Protein AF-A0A951N6K9-F1 (afdb_monomer_lite)

Secondary structure (DSSP, 8-state):
--HHHHHHHHHHHHHHHHHHHHHHHHHHHHHHHT-EEEEEEEEPP-TT---EEEEEEEETTEEEEEEEEES-HHHHHHHHHHHHHHHHS--PPPS---HHHHHHHHHHHHHHHHTTPPP-EEEE-TT-HHHHHHHHHHHHHHHHHHHHHTTS---

Radius of gyration: 22.1 Å; chains: 1; bounding box: 67×28×72 Å

Structure (mmCIF, N/CA/C/O backbone):
data_AF-A0A951N6K9-F1
#
_entry.id   AF-A0A951N6K9-F1
#
loop_
_atom_site.group_PDB
_atom_site.id
_atom_site.type_symbol
_atom_site.label_atom_id
_atom_site.label_alt_id
_atom_site.label_comp_id
_atom_site.label_asym_id
_atom_site.label_entity_id
_atom_site.label_seq_id
_atom_site.pdbx_PDB_ins_code
_atom_site.Cartn_x
_atom_site.Cartn_y
_atom_site.Cartn_z
_atom_site.occupancy
_atom_site.B_iso_or_equiv
_atom_site.auth_seq_id
_atom_site.auth_comp_id
_atom_site.auth_asym_id
_atom_site.auth_atom_id
_atom_site.pdbx_PDB_model_num
ATOM 1 N N . MET A 1 1 ? 29.748 -1.457 -50.462 1.00 57.91 1 MET A N 1
ATOM 2 C CA . MET A 1 1 ? 30.202 -0.933 -49.152 1.00 57.91 1 MET A CA 1
ATOM 3 C C . MET A 1 1 ? 29.058 -0.452 -48.245 1.00 57.91 1 MET A C 1
ATOM 5 O O . MET A 1 1 ? 29.320 -0.286 -47.067 1.00 57.91 1 MET A O 1
ATOM 9 N N . ASN A 1 2 ? 27.812 -0.301 -48.731 1.00 61.03 2 ASN A N 1
ATOM 10 C CA . ASN A 1 2 ? 26.676 0.215 -47.937 1.00 61.03 2 ASN A CA 1
ATOM 11 C C . ASN A 1 2 ? 26.068 -0.744 -46.900 1.00 61.03 2 ASN A C 1
ATOM 13 O O . ASN A 1 2 ? 25.619 -0.281 -45.862 1.00 61.03 2 ASN A O 1
ATOM 17 N N . TRP A 1 3 ? 26.097 -2.061 -47.121 1.00 61.31 3 TRP A N 1
ATOM 18 C CA . TRP A 1 3 ? 25.367 -3.011 -46.264 1.00 61.31 3 TRP A CA 1
ATOM 19 C C . TRP A 1 3 ? 25.813 -3.007 -44.790 1.00 61.31 3 TRP A C 1
ATOM 21 O O . TRP A 1 3 ? 24.993 -3.185 -43.899 1.00 61.31 3 TRP A O 1
ATOM 31 N N . LYS A 1 4 ? 27.096 -2.727 -44.522 1.00 67.19 4 LYS A N 1
ATOM 32 C CA . LYS A 1 4 ? 27.625 -2.615 -43.152 1.00 67.19 4 LYS A CA 1
ATOM 33 C C . LYS A 1 4 ? 27.139 -1.358 -42.424 1.00 67.19 4 LYS A C 1
ATOM 35 O O . LYS A 1 4 ? 27.090 -1.355 -41.199 1.00 67.19 4 LYS A O 1
ATOM 40 N N . PHE A 1 5 ? 26.804 -0.294 -43.158 1.00 73.31 5 PHE A N 1
ATOM 41 C CA . PHE A 1 5 ? 26.254 0.935 -42.578 1.00 73.31 5 PHE A CA 1
ATOM 42 C C . PHE A 1 5 ? 24.774 0.770 -42.233 1.00 73.31 5 PHE A C 1
ATOM 44 O O . PHE A 1 5 ? 24.354 1.220 -41.170 1.00 73.31 5 PHE A O 1
ATOM 51 N N . ASP A 1 6 ? 24.020 0.064 -43.078 1.00 75.25 6 ASP A N 1
ATOM 52 C CA . ASP A 1 6 ? 22.614 -0.258 -42.816 1.00 75.25 6 ASP A CA 1
ATOM 53 C C . ASP A 1 6 ? 22.476 -1.203 -41.610 1.00 75.25 6 ASP A C 1
ATOM 55 O O . ASP A 1 6 ? 21.662 -0.969 -40.717 1.00 75.25 6 ASP A O 1
ATOM 59 N N . GLU A 1 7 ? 23.345 -2.214 -41.519 1.00 78.50 7 GLU A N 1
ATOM 60 C CA . GLU A 1 7 ? 23.400 -3.133 -40.379 1.00 78.50 7 GLU A CA 1
ATOM 61 C C . GLU A 1 7 ? 23.799 -2.408 -39.080 1.00 78.50 7 GLU A C 1
ATOM 63 O O . GLU A 1 7 ? 23.159 -2.581 -38.041 1.00 78.50 7 GLU A O 1
ATOM 68 N N . ALA A 1 8 ? 24.791 -1.511 -39.135 1.00 81.69 8 ALA A N 1
ATOM 69 C CA . ALA A 1 8 ? 25.179 -0.692 -37.986 1.00 81.69 8 ALA A CA 1
ATOM 70 C C . ALA A 1 8 ? 24.056 0.261 -37.527 1.00 81.69 8 ALA A C 1
ATOM 72 O O . ALA A 1 8 ? 23.860 0.447 -36.323 1.00 81.69 8 ALA A O 1
ATOM 73 N N . ALA A 1 9 ? 23.293 0.842 -38.458 1.00 83.94 9 ALA A N 1
ATOM 74 C CA . ALA A 1 9 ? 22.144 1.688 -38.137 1.00 83.94 9 ALA A CA 1
ATOM 75 C C . ALA A 1 9 ? 21.014 0.888 -37.467 1.00 83.94 9 ALA A C 1
ATOM 77 O O . ALA A 1 9 ? 20.414 1.353 -36.495 1.00 83.94 9 ALA A O 1
ATOM 78 N N . GLN A 1 10 ? 20.762 -0.336 -37.935 1.00 87.00 10 GLN A N 1
ATOM 79 C CA . GLN A 1 10 ? 19.762 -1.225 -37.351 1.00 87.00 10 GLN A CA 1
ATOM 80 C C . GLN A 1 10 ? 20.146 -1.674 -35.933 1.00 87.00 10 GLN A C 1
ATOM 82 O O . GLN A 1 10 ? 19.310 -1.630 -35.029 1.00 87.00 10 GLN A O 1
ATOM 87 N N . VAL A 1 11 ? 21.416 -2.028 -35.710 1.00 86.12 11 VAL A N 1
ATOM 88 C CA . VAL A 1 11 ? 21.939 -2.363 -34.373 1.00 86.12 11 VAL A CA 1
ATOM 89 C C . VAL A 1 11 ? 21.834 -1.165 -33.425 1.00 86.12 11 VAL A C 1
ATOM 91 O O . VAL A 1 11 ? 21.429 -1.324 -32.273 1.00 86.12 11 VAL A O 1
ATOM 94 N N . LYS A 1 12 ? 22.128 0.051 -33.902 1.00 88.38 12 LYS A N 1
ATOM 95 C CA . LYS A 1 12 ? 21.978 1.279 -33.109 1.00 88.38 12 LYS A CA 1
ATOM 96 C C . LYS A 1 12 ? 20.527 1.510 -32.667 1.00 88.38 12 LYS A C 1
ATOM 98 O O . LYS A 1 12 ? 20.291 1.761 -31.490 1.00 88.38 12 LYS A O 1
ATOM 103 N N . LEU A 1 13 ? 19.560 1.365 -33.575 1.00 88.50 13 LEU A N 1
ATOM 104 C CA . LEU A 1 13 ? 18.130 1.497 -33.254 1.00 88.50 13 LEU A CA 1
ATOM 105 C C . LEU A 1 13 ? 17.666 0.462 -32.219 1.00 88.50 13 LEU A C 1
ATOM 107 O O . LEU A 1 13 ? 16.891 0.779 -31.316 1.00 88.50 13 LEU A O 1
ATOM 111 N N . GLN A 1 14 ? 18.152 -0.777 -32.324 1.00 87.81 14 GLN A N 1
ATOM 112 C CA . GLN A 1 14 ? 17.852 -1.822 -31.344 1.00 87.81 14 GLN A CA 1
ATOM 113 C C . GLN A 1 14 ? 18.445 -1.502 -29.966 1.00 87.81 14 GLN A C 1
ATOM 115 O O . GLN A 1 14 ? 17.765 -1.685 -28.957 1.00 87.81 14 GLN A O 1
ATOM 120 N N . LEU A 1 15 ? 19.675 -0.983 -29.912 1.00 90.75 15 LEU A N 1
ATOM 121 C CA . LEU A 1 15 ? 20.302 -0.538 -28.665 1.00 90.75 15 LEU A CA 1
ATOM 122 C C . LEU A 1 15 ? 19.520 0.606 -28.011 1.00 90.75 15 LEU A C 1
ATOM 124 O O . LEU A 1 15 ? 19.210 0.518 -26.826 1.00 90.75 15 LEU A O 1
ATOM 128 N N . GLU A 1 16 ? 19.119 1.621 -28.777 1.00 89.19 16 GLU A N 1
ATOM 129 C CA . GLU A 1 16 ? 18.299 2.733 -28.273 1.00 89.19 16 GLU A CA 1
ATOM 130 C C . GLU A 1 16 ? 16.957 2.238 -27.701 1.00 89.19 16 GLU A C 1
ATOM 132 O O . GLU A 1 16 ? 16.514 2.688 -26.639 1.00 89.19 16 GLU A O 1
ATOM 137 N N . ALA A 1 17 ? 16.326 1.253 -28.350 1.00 86.38 17 ALA A N 1
ATOM 138 C CA . ALA A 1 17 ? 15.106 0.628 -27.846 1.00 86.38 17 ALA A CA 1
ATOM 139 C C . ALA A 1 17 ? 15.339 -0.128 -26.523 1.00 86.38 17 ALA A C 1
ATOM 141 O O . ALA A 1 17 ? 14.549 0.007 -25.582 1.00 86.38 17 ALA A O 1
ATOM 142 N N . ILE A 1 18 ? 16.434 -0.889 -26.416 1.00 88.06 18 ILE A N 1
ATOM 143 C CA . ILE A 1 18 ? 16.814 -1.604 -25.188 1.00 88.06 18 ILE A CA 1
ATOM 144 C C . ILE A 1 18 ? 17.094 -0.613 -24.052 1.00 88.06 18 ILE A C 1
ATOM 146 O O . ILE A 1 18 ? 16.618 -0.808 -22.930 1.00 88.06 18 ILE A O 1
ATOM 150 N N . GLU A 1 19 ? 17.812 0.473 -24.326 1.00 89.38 19 GLU A N 1
ATOM 151 C CA . GLU A 1 19 ? 18.105 1.520 -23.345 1.00 89.38 19 GLU A CA 1
ATOM 152 C C . GLU A 1 19 ? 16.833 2.215 -22.849 1.00 89.38 19 GLU A C 1
ATOM 154 O O . GLU A 1 19 ? 16.666 2.411 -21.639 1.00 89.38 19 GLU A O 1
ATOM 159 N N . ALA A 1 20 ? 15.893 2.517 -23.748 1.00 83.19 20 ALA A N 1
ATOM 160 C CA . ALA A 1 20 ? 14.600 3.092 -23.388 1.00 83.19 20 ALA A CA 1
ATOM 161 C C . ALA A 1 20 ? 13.795 2.158 -22.467 1.00 83.19 20 ALA A C 1
ATOM 163 O O . ALA A 1 20 ? 13.227 2.597 -21.457 1.00 83.19 20 ALA A O 1
ATOM 164 N N . VAL A 1 21 ? 13.782 0.854 -22.766 1.00 85.38 21 VAL A N 1
ATOM 165 C CA . VAL A 1 21 ? 13.139 -0.160 -21.918 1.00 85.38 21 VAL A CA 1
ATOM 166 C C . VAL A 1 21 ? 13.834 -0.254 -20.558 1.00 85.38 21 VAL A C 1
ATOM 168 O O . VAL A 1 21 ? 13.161 -0.213 -19.525 1.00 85.38 21 VAL A O 1
ATOM 171 N N . ALA A 1 22 ? 15.166 -0.298 -20.518 1.00 77.81 22 ALA A N 1
ATOM 172 C CA . ALA A 1 22 ? 15.931 -0.353 -19.275 1.00 77.81 22 ALA A CA 1
ATOM 173 C C . ALA A 1 22 ? 15.693 0.887 -18.393 1.00 77.81 22 ALA A C 1
ATOM 175 O O . ALA A 1 22 ? 15.485 0.766 -17.182 1.00 77.81 22 ALA A O 1
ATOM 176 N N . ALA A 1 23 ? 15.654 2.084 -18.983 1.00 73.88 23 ALA A N 1
ATOM 177 C CA . ALA A 1 23 ? 15.342 3.323 -18.274 1.00 73.88 23 ALA A CA 1
ATOM 178 C C . ALA A 1 23 ? 13.926 3.295 -17.674 1.00 73.88 23 ALA A C 1
ATOM 180 O O . ALA A 1 23 ? 13.724 3.692 -16.518 1.00 73.88 23 ALA A O 1
ATOM 181 N N . ARG A 1 24 ? 12.950 2.768 -18.425 1.00 73.00 24 ARG A N 1
ATOM 182 C CA . ARG A 1 24 ? 11.575 2.580 -17.950 1.00 73.00 24 ARG A CA 1
ATOM 183 C C . ARG A 1 24 ? 11.504 1.582 -16.797 1.00 73.00 24 ARG A C 1
ATOM 185 O O . ARG A 1 24 ? 10.849 1.880 -15.799 1.00 73.00 24 ARG A O 1
ATOM 192 N N . LEU A 1 25 ? 12.209 0.456 -16.883 1.00 75.25 25 LEU A N 1
ATOM 193 C CA . LEU A 1 25 ? 12.279 -0.533 -15.803 1.00 75.25 25 LEU A CA 1
ATOM 194 C C . LEU A 1 25 ? 12.896 0.062 -14.534 1.00 75.25 25 LEU A C 1
ATOM 196 O O . LEU A 1 25 ? 12.285 -0.023 -13.473 1.00 75.25 25 LEU A O 1
ATOM 200 N N . ARG A 1 26 ? 14.023 0.779 -14.637 1.00 72.44 26 ARG A N 1
ATOM 201 C CA . ARG A 1 26 ? 14.642 1.472 -13.489 1.00 72.44 26 ARG A CA 1
ATOM 202 C C . ARG A 1 26 ? 13.718 2.515 -12.866 1.00 72.44 26 ARG A C 1
ATOM 204 O O . ARG A 1 26 ? 13.743 2.732 -11.655 1.00 72.44 26 ARG A O 1
ATOM 211 N N . ARG A 1 27 ? 12.924 3.221 -13.678 1.00 70.69 27 ARG A N 1
ATOM 212 C CA . ARG A 1 27 ? 11.915 4.169 -13.179 1.00 70.69 27 ARG A CA 1
ATOM 213 C C . ARG A 1 27 ? 10.810 3.439 -12.418 1.00 70.69 27 ARG A C 1
ATOM 215 O O . ARG A 1 27 ? 10.477 3.865 -11.317 1.00 70.69 27 ARG A O 1
ATOM 222 N N . LEU A 1 28 ? 10.274 2.357 -12.976 1.00 69.12 28 LEU A N 1
ATOM 223 C CA . LEU A 1 28 ? 9.243 1.546 -12.324 1.00 69.12 28 LEU A CA 1
ATOM 224 C C . LEU A 1 28 ? 9.755 0.921 -11.025 1.00 69.12 28 LEU A C 1
ATOM 226 O O . LEU A 1 28 ? 9.051 0.935 -10.024 1.00 69.12 28 LEU A O 1
ATOM 230 N N . GLU A 1 29 ? 10.997 0.449 -11.004 1.00 66.56 29 GLU A N 1
ATOM 231 C CA . GLU A 1 29 ? 11.610 -0.111 -9.805 1.00 66.56 29 GLU A CA 1
ATOM 232 C C . GLU A 1 29 ? 11.830 0.954 -8.721 1.00 66.56 29 GLU A C 1
ATOM 234 O O . GLU A 1 29 ? 11.545 0.711 -7.549 1.00 66.56 29 GLU A O 1
ATOM 239 N N . ARG A 1 30 ? 12.246 2.172 -9.100 1.00 67.88 30 ARG A N 1
ATOM 240 C CA . ARG A 1 30 ? 12.295 3.316 -8.173 1.00 67.88 30 ARG A CA 1
ATOM 241 C C . ARG A 1 30 ? 10.917 3.654 -7.611 1.00 67.88 30 ARG A C 1
ATOM 243 O O . ARG A 1 30 ? 10.788 3.811 -6.401 1.00 67.88 30 ARG A O 1
ATOM 250 N N . MET A 1 31 ? 9.895 3.715 -8.464 1.00 64.06 31 MET A N 1
ATOM 251 C CA . MET A 1 31 ? 8.514 3.942 -8.024 1.00 64.06 31 MET A CA 1
ATOM 252 C C . MET A 1 31 ? 8.034 2.829 -7.086 1.00 64.06 31 MET A C 1
ATOM 254 O O . MET A 1 31 ? 7.381 3.117 -6.090 1.00 64.06 31 MET A O 1
ATOM 258 N N . ARG A 1 32 ? 8.418 1.572 -7.348 1.00 65.00 32 ARG A N 1
ATOM 259 C CA . ARG A 1 32 ? 8.115 0.424 -6.485 1.00 65.00 32 ARG A CA 1
ATOM 260 C C . ARG A 1 32 ? 8.739 0.585 -5.105 1.00 65.00 32 ARG A C 1
ATOM 262 O O . ARG A 1 32 ? 8.043 0.452 -4.108 1.00 65.00 32 ARG A O 1
ATOM 269 N N . ARG A 1 33 ? 10.031 0.920 -5.034 1.00 64.44 33 ARG A N 1
ATOM 270 C CA . ARG A 1 33 ? 10.749 1.123 -3.760 1.00 64.44 33 ARG A CA 1
ATOM 271 C C . ARG A 1 33 ? 10.151 2.247 -2.909 1.00 64.44 33 ARG A C 1
ATOM 273 O O . ARG A 1 33 ? 10.272 2.201 -1.694 1.00 64.44 33 ARG A O 1
ATOM 280 N N . GLN A 1 34 ? 9.493 3.212 -3.544 1.00 67.31 34 GLN A N 1
ATOM 281 C CA . GLN A 1 34 ? 8.828 4.337 -2.883 1.00 67.31 34 GLN A CA 1
ATOM 282 C C . GLN A 1 34 ? 7.346 4.077 -2.576 1.00 67.31 34 GLN A C 1
ATOM 284 O O . GLN A 1 34 ? 6.694 4.927 -1.973 1.00 67.31 34 GLN A O 1
ATOM 289 N N . ASN A 1 35 ? 6.795 2.930 -2.991 1.00 72.38 35 ASN A N 1
ATOM 290 C CA . ASN A 1 35 ? 5.396 2.605 -2.756 1.00 72.38 35 ASN A CA 1
ATOM 291 C C . ASN A 1 35 ? 5.219 2.028 -1.348 1.00 72.38 35 ASN A C 1
ATOM 293 O O . ASN A 1 35 ? 5.342 0.821 -1.120 1.00 72.38 35 ASN A O 1
ATOM 297 N N . ASN A 1 36 ? 4.964 2.929 -0.406 1.00 78.94 36 ASN A N 1
ATOM 298 C CA . ASN A 1 36 ? 4.627 2.604 0.964 1.00 78.94 36 ASN A CA 1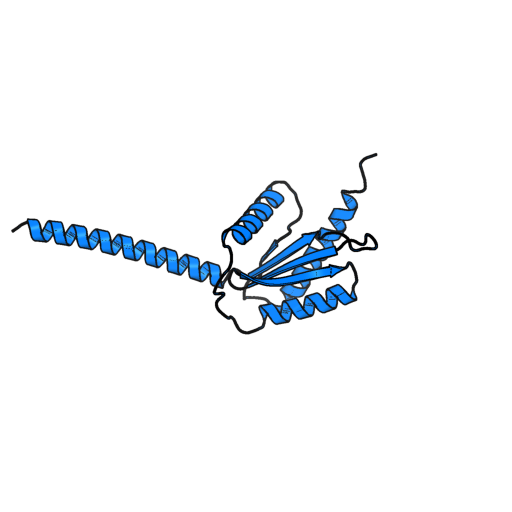
ATOM 299 C C . ASN A 1 36 ? 3.159 2.995 1.193 1.00 78.94 36 ASN A C 1
ATOM 301 O O . ASN A 1 36 ? 2.742 4.102 0.847 1.00 78.94 36 ASN A O 1
ATOM 305 N N . ALA A 1 37 ? 2.366 2.104 1.779 1.00 81.62 37 ALA A N 1
ATOM 306 C CA . ALA A 1 37 ? 0.954 2.348 2.030 1.00 81.62 37 ALA A CA 1
ATOM 307 C C . ALA A 1 37 ? 0.427 1.520 3.204 1.00 81.62 37 ALA A C 1
ATOM 309 O O . ALA A 1 37 ? 0.921 0.435 3.499 1.00 81.62 37 ALA A O 1
ATOM 310 N N . VAL A 1 38 ? -0.622 2.018 3.849 1.00 83.31 38 VAL A N 1
ATOM 311 C CA . VAL A 1 38 ? -1.470 1.228 4.745 1.00 83.31 38 VAL A CA 1
ATOM 312 C C . VAL A 1 38 ? -2.845 1.142 4.116 1.00 83.31 38 VAL A C 1
ATOM 314 O O . VAL 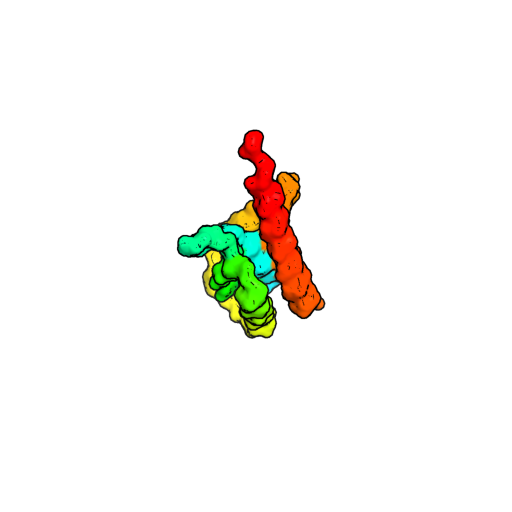A 1 38 ? -3.449 2.168 3.809 1.00 83.31 38 VAL A O 1
ATOM 317 N N . ILE A 1 39 ? -3.321 -0.079 3.918 1.00 84.31 39 ILE A N 1
ATOM 318 C CA . ILE A 1 39 ? -4.630 -0.351 3.333 1.00 84.31 39 ILE A CA 1
ATOM 319 C C . ILE A 1 39 ? -5.519 -0.906 4.432 1.00 84.31 39 ILE A C 1
ATOM 321 O O . ILE A 1 39 ? -5.142 -1.889 5.063 1.00 84.31 39 ILE A O 1
ATOM 325 N N . ALA A 1 40 ? -6.668 -0.284 4.667 1.00 84.94 40 ALA A N 1
ATOM 326 C CA . ALA A 1 40 ? -7.654 -0.750 5.626 1.00 84.94 40 ALA A CA 1
ATOM 327 C C . ALA A 1 40 ? -8.900 -1.244 4.905 1.00 84.94 40 ALA A C 1
ATOM 329 O O . ALA A 1 40 ? -9.447 -0.559 4.043 1.00 84.94 40 ALA A O 1
ATOM 330 N N . GLN A 1 41 ? -9.363 -2.424 5.285 1.00 82.69 41 GLN A N 1
ATOM 331 C CA . GLN A 1 41 ? -10.586 -3.023 4.776 1.00 82.69 41 GLN A CA 1
ATOM 332 C C . GLN A 1 41 ? -11.411 -3.538 5.947 1.00 82.69 41 GLN A C 1
ATOM 334 O O . GLN A 1 41 ? -10.863 -3.925 6.979 1.00 82.69 41 GLN A O 1
ATOM 339 N N . SER A 1 42 ? -12.733 -3.543 5.793 1.00 81.94 42 SER A N 1
ATOM 340 C CA . SER A 1 42 ? -13.587 -4.248 6.750 1.00 81.94 42 SER A CA 1
ATOM 341 C C . SER A 1 42 ? -13.283 -5.741 6.650 1.00 81.94 42 SER A C 1
ATOM 343 O O . SER A 1 42 ? -13.296 -6.298 5.553 1.00 81.94 42 SER A O 1
ATOM 345 N N . ALA A 1 43 ? -12.953 -6.360 7.778 1.00 81.81 43 ALA A N 1
ATOM 346 C CA . ALA A 1 43 ? -12.773 -7.801 7.869 1.00 81.81 43 ALA A CA 1
ATOM 347 C C . ALA A 1 43 ? -14.103 -8.469 8.234 1.00 81.81 43 ALA A C 1
ATOM 349 O O . ALA A 1 43 ? -15.075 -7.794 8.588 1.00 81.81 43 ALA A O 1
ATOM 350 N N . LEU A 1 44 ? -14.140 -9.800 8.155 1.00 81.12 44 LEU A N 1
ATOM 351 C CA . LEU A 1 44 ? -15.261 -10.555 8.704 1.00 81.12 44 LEU A CA 1
ATOM 352 C C . LEU A 1 44 ? -15.410 -10.227 10.202 1.00 81.12 44 LEU A C 1
ATOM 354 O O . LEU A 1 44 ? -14.389 -10.108 10.886 1.00 81.12 44 LEU A O 1
ATOM 358 N N . PRO A 1 45 ? -16.644 -10.055 10.710 1.00 83.81 45 PRO A N 1
ATOM 359 C CA . PRO A 1 45 ? -16.878 -9.909 12.141 1.00 83.81 45 PRO A CA 1
ATOM 360 C C . PRO A 1 45 ? -16.311 -11.104 12.916 1.00 83.81 45 PRO A C 1
ATOM 362 O O . PRO A 1 45 ? -16.194 -12.203 12.366 1.00 83.81 45 PRO A O 1
ATOM 365 N N . ASP A 1 46 ? -15.966 -10.904 14.187 1.00 84.56 46 ASP A N 1
ATOM 366 C CA . ASP A 1 46 ? -15.568 -12.027 15.042 1.00 84.56 46 ASP A CA 1
ATOM 367 C C . ASP A 1 46 ? -16.741 -12.942 15.418 1.00 84.56 46 ASP A C 1
ATOM 369 O O . ASP A 1 46 ? -17.882 -12.750 14.997 1.00 84.56 46 ASP A O 1
ATOM 373 N N . ALA A 1 47 ? -16.436 -13.970 16.216 1.00 83.56 47 ALA A N 1
ATOM 374 C CA . ALA A 1 47 ? -17.409 -14.936 16.714 1.00 83.56 47 ALA A CA 1
ATOM 375 C C . ALA A 1 47 ? -18.560 -14.287 17.505 1.00 83.56 47 ALA A C 1
ATOM 377 O O . ALA A 1 47 ? -19.655 -14.845 17.529 1.00 83.56 47 ALA A O 1
ATOM 378 N N . ASP A 1 48 ? -18.331 -13.109 18.091 1.00 85.62 48 ASP A N 1
ATOM 379 C CA . ASP A 1 48 ? -19.325 -12.345 18.847 1.00 85.62 48 ASP A CA 1
ATOM 380 C C . ASP A 1 48 ? -20.056 -11.310 17.964 1.00 85.62 48 ASP A C 1
ATOM 382 O O . ASP A 1 48 ? -20.898 -10.546 18.440 1.00 85.62 48 ASP A O 1
ATOM 386 N N . GLY A 1 49 ? -19.754 -11.279 16.661 1.00 82.50 49 GLY A N 1
ATOM 387 C CA . GLY A 1 49 ? -20.327 -10.350 15.691 1.00 82.50 49 GLY A CA 1
ATOM 388 C C . GLY A 1 49 ? -19.745 -8.937 15.761 1.00 82.50 49 GLY A C 1
ATOM 389 O O . GLY A 1 49 ? -20.267 -8.028 15.108 1.00 82.50 49 GLY A O 1
ATOM 390 N N . ALA A 1 50 ? -18.672 -8.714 16.523 1.00 83.56 50 ALA A N 1
ATOM 391 C CA . ALA A 1 50 ? -18.053 -7.405 16.619 1.00 83.56 50 ALA A CA 1
ATOM 392 C C . ALA A 1 50 ? -17.271 -7.076 15.331 1.00 83.56 50 ALA A C 1
ATOM 394 O O . ALA A 1 50 ? -16.592 -7.932 14.753 1.00 83.56 50 ALA A O 1
ATOM 395 N N . PRO A 1 51 ? -17.350 -5.821 14.849 1.00 83.19 51 PRO A N 1
ATOM 396 C CA . PRO A 1 51 ? -16.704 -5.423 13.608 1.00 83.19 51 PRO A CA 1
ATOM 397 C C . PRO A 1 51 ? -15.180 -5.450 13.744 1.00 83.19 51 PRO A C 1
ATOM 399 O O . PRO A 1 51 ? -14.613 -4.982 14.738 1.00 83.19 51 PRO A O 1
ATOM 402 N N . GLN A 1 52 ? -14.520 -5.925 12.691 1.00 85.12 52 GLN A N 1
ATOM 403 C CA . GLN A 1 52 ? -13.068 -6.000 12.605 1.00 85.12 52 GLN A CA 1
ATOM 404 C C . GLN A 1 52 ? -12.540 -5.239 11.389 1.00 85.12 52 GLN A C 1
ATOM 406 O O . GLN A 1 52 ? -13.219 -5.070 10.377 1.00 85.12 52 GLN A O 1
ATOM 411 N N . THR A 1 53 ? -11.296 -4.777 11.484 1.00 86.81 53 THR A N 1
ATOM 412 C CA . THR A 1 53 ? -10.589 -4.105 10.388 1.00 86.81 53 THR A CA 1
ATOM 413 C C . THR A 1 53 ? -9.335 -4.882 10.017 1.00 86.81 53 THR A C 1
ATOM 415 O O . THR A 1 53 ? -8.459 -5.078 10.856 1.00 86.81 53 THR A O 1
ATOM 418 N N . SER A 1 54 ? -9.208 -5.276 8.755 1.00 86.69 54 SER A N 1
ATOM 419 C CA . SER A 1 54 ? -7.963 -5.796 8.193 1.00 86.69 54 SER A CA 1
ATOM 420 C C . SER A 1 54 ? -7.072 -4.641 7.743 1.00 86.69 54 SER A C 1
ATOM 422 O O . SER A 1 54 ? -7.483 -3.823 6.923 1.00 86.69 54 SER A O 1
ATOM 424 N N . LEU A 1 55 ? -5.843 -4.570 8.259 1.00 87.31 55 LEU A N 1
ATOM 425 C CA . LEU A 1 55 ? -4.793 -3.673 7.785 1.00 87.31 55 LEU A CA 1
ATOM 426 C C . LEU A 1 55 ? -3.726 -4.446 7.012 1.00 87.31 55 LEU A C 1
ATOM 428 O O . LEU A 1 55 ? -3.084 -5.345 7.559 1.00 87.31 55 LEU A O 1
ATOM 432 N N . PHE A 1 56 ? -3.456 -4.021 5.783 1.00 86.94 56 PHE A N 1
ATOM 433 C CA . PHE A 1 56 ? -2.318 -4.466 4.985 1.00 86.94 56 PHE A CA 1
ATOM 434 C C . PHE A 1 56 ? -1.247 -3.376 4.995 1.00 86.94 56 PHE A C 1
ATOM 436 O O . PHE A 1 56 ? -1.477 -2.248 4.555 1.00 86.94 56 PHE A O 1
ATOM 443 N N . LEU A 1 57 ? -0.072 -3.704 5.531 1.00 87.00 57 LEU A N 1
ATOM 444 C CA . LEU A 1 57 ? 1.069 -2.799 5.633 1.00 87.00 57 LEU A CA 1
ATOM 445 C C . LEU A 1 57 ? 2.003 -3.057 4.454 1.00 87.00 57 LEU A C 1
ATOM 447 O O . LEU A 1 57 ? 2.667 -4.092 4.394 1.00 87.00 57 LEU A O 1
ATOM 451 N N . VAL A 1 58 ? 2.032 -2.126 3.509 1.00 82.62 58 VAL A N 1
ATOM 452 C CA . VAL A 1 58 ? 2.738 -2.246 2.234 1.00 82.62 58 VAL A CA 1
ATOM 453 C C . VAL A 1 58 ? 3.981 -1.380 2.275 1.00 82.62 58 VAL A C 1
ATOM 455 O O . VAL A 1 58 ? 3.869 -0.176 2.470 1.00 82.62 58 VAL A O 1
ATOM 458 N N . ARG A 1 59 ? 5.160 -1.960 2.054 1.00 80.06 59 ARG A N 1
ATOM 459 C CA . ARG A 1 59 ? 6.426 -1.220 2.006 1.00 80.06 59 ARG A CA 1
ATOM 460 C C . ARG A 1 59 ? 7.294 -1.680 0.844 1.00 80.06 59 ARG A C 1
ATOM 462 O O . ARG A 1 59 ? 7.592 -2.874 0.722 1.00 80.06 59 ARG A O 1
ATOM 469 N N . GLY A 1 60 ? 7.718 -0.734 0.010 1.00 73.81 60 GLY A N 1
ATOM 470 C CA . GLY A 1 60 ? 8.469 -0.999 -1.215 1.00 73.81 60 GLY A CA 1
ATOM 471 C C . GLY A 1 60 ? 7.669 -1.796 -2.250 1.00 73.81 60 GLY A C 1
ATOM 472 O O . GLY A 1 60 ? 8.246 -2.625 -2.957 1.00 73.81 60 GLY A O 1
ATOM 473 N N . GLY A 1 61 ? 6.350 -1.582 -2.298 1.00 71.38 61 GLY A N 1
ATOM 474 C CA . GLY A 1 61 ? 5.427 -2.261 -3.208 1.00 71.38 61 GLY A CA 1
ATOM 475 C C . GLY A 1 61 ? 5.093 -3.700 -2.821 1.00 71.38 61 GLY A C 1
ATOM 476 O O . GLY A 1 61 ? 4.613 -4.434 -3.674 1.00 71.38 61 GLY A O 1
ATOM 477 N N . ALA A 1 62 ? 5.351 -4.100 -1.571 1.00 75.81 62 ALA A N 1
ATOM 478 C CA . ALA A 1 62 ? 5.032 -5.431 -1.069 1.00 75.81 62 ALA A CA 1
ATOM 479 C C . ALA A 1 62 ? 4.314 -5.402 0.273 1.00 75.81 62 ALA A C 1
ATOM 481 O O . ALA A 1 62 ? 4.681 -4.614 1.148 1.00 75.81 62 ALA A O 1
ATOM 482 N N . VAL A 1 63 ? 3.349 -6.304 0.461 1.00 82.12 63 VAL A N 1
ATOM 483 C CA . VAL A 1 63 ? 2.699 -6.518 1.759 1.00 82.12 63 VAL A CA 1
ATOM 484 C C . VAL A 1 63 ? 3.717 -7.135 2.719 1.00 82.12 63 VAL A C 1
ATOM 486 O O . VAL A 1 63 ? 4.174 -8.257 2.528 1.00 82.12 63 VAL A O 1
ATOM 489 N N . ARG A 1 64 ? 4.093 -6.388 3.756 1.00 83.94 64 ARG A N 1
ATOM 490 C CA . ARG A 1 64 ? 5.014 -6.839 4.811 1.00 83.94 64 ARG A CA 1
ATOM 491 C C . ARG A 1 64 ? 4.301 -7.465 5.982 1.00 83.94 64 ARG A C 1
ATOM 493 O O . ARG A 1 64 ? 4.876 -8.291 6.683 1.00 83.94 64 ARG A O 1
ATOM 500 N N . ARG A 1 65 ? 3.068 -7.037 6.226 1.00 85.88 65 ARG A N 1
ATOM 501 C CA . ARG A 1 65 ? 2.272 -7.541 7.333 1.00 85.88 65 ARG A CA 1
ATOM 502 C C . ARG A 1 65 ? 0.795 -7.362 7.043 1.00 85.88 65 ARG A C 1
ATOM 504 O O . ARG A 1 65 ? 0.392 -6.337 6.500 1.00 85.88 65 ARG A O 1
ATOM 511 N N . HIS A 1 66 ? 0.018 -8.348 7.457 1.00 90.06 66 HIS A N 1
ATOM 512 C CA . HIS A 1 66 ? -1.432 -8.287 7.521 1.00 90.06 66 HIS A CA 1
ATOM 513 C C . HIS A 1 66 ? -1.836 -8.385 8.995 1.00 90.06 66 HIS A C 1
ATOM 515 O O . HIS A 1 66 ? -1.298 -9.215 9.731 1.00 90.06 66 HIS A O 1
ATOM 521 N N . LEU A 1 67 ? -2.714 -7.492 9.439 1.00 88.88 67 LEU A N 1
ATOM 522 C CA . LEU A 1 67 ? -3.248 -7.453 10.795 1.00 88.88 67 LEU A CA 1
ATOM 523 C C . LEU A 1 67 ? -4.766 -7.445 10.722 1.00 88.88 67 LEU A C 1
ATOM 525 O O . LEU A 1 67 ? -5.317 -6.678 9.945 1.00 88.88 67 LEU A O 1
ATOM 529 N N . THR A 1 68 ? -5.423 -8.194 11.594 1.00 89.94 68 THR A N 1
ATOM 530 C CA . THR A 1 68 ? -6.855 -8.036 11.854 1.00 89.94 68 THR A CA 1
ATOM 531 C C . THR A 1 68 ? -7.009 -7.374 13.216 1.00 89.94 68 THR A C 1
ATOM 533 O O . THR A 1 68 ? -6.433 -7.834 14.204 1.00 89.94 68 THR A O 1
ATOM 536 N N . ILE A 1 69 ? -7.705 -6.242 13.255 1.00 88.94 69 ILE A N 1
ATOM 537 C CA . ILE A 1 69 ? -7.813 -5.373 14.424 1.00 88.94 69 ILE A CA 1
ATOM 538 C C . ILE A 1 69 ? -9.280 -5.330 14.857 1.00 88.94 69 ILE A C 1
ATOM 540 O O . ILE A 1 69 ? -10.111 -4.828 14.095 1.00 88.94 69 ILE A O 1
ATOM 544 N N . PRO A 1 70 ? -9.612 -5.833 16.058 1.00 88.56 70 PRO A N 1
ATOM 545 C CA . PRO A 1 70 ? -10.935 -5.642 16.639 1.00 88.56 70 PRO A CA 1
ATOM 546 C C . PRO A 1 70 ? -11.155 -4.169 16.997 1.00 88.56 70 PRO A C 1
ATOM 548 O O . PRO A 1 70 ? -10.201 -3.402 17.156 1.00 88.56 70 PRO A O 1
ATOM 551 N N . ASN A 1 71 ? -12.410 -3.752 17.150 1.00 83.56 71 ASN A N 1
ATOM 552 C CA . ASN A 1 71 ? -12.752 -2.365 17.468 1.00 83.56 71 ASN A CA 1
ATOM 553 C C . ASN A 1 71 ? -12.491 -1.991 18.946 1.00 83.56 71 ASN A C 1
ATOM 555 O O . ASN A 1 71 ? -13.382 -1.536 19.659 1.0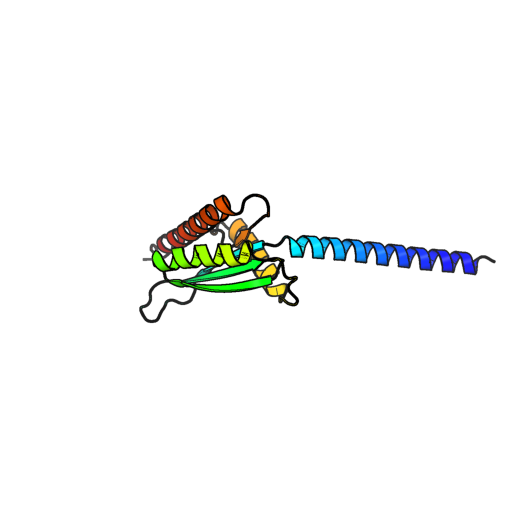0 83.56 71 ASN A O 1
ATOM 559 N N . GLU A 1 72 ? -11.254 -2.179 19.405 1.00 87.12 72 GLU A N 1
ATOM 560 C CA . GLU A 1 72 ? -10.809 -1.934 20.776 1.00 87.12 72 GLU A CA 1
ATOM 561 C C . GLU A 1 72 ? -9.603 -0.994 20.806 1.00 87.12 72 GLU A C 1
ATOM 563 O O . GLU A 1 72 ? -8.630 -1.170 20.068 1.00 87.12 72 GLU A O 1
ATOM 568 N N . GLU A 1 73 ? -9.605 -0.021 21.718 1.00 85.12 73 GLU A N 1
ATOM 569 C CA . GLU A 1 73 ? -8.536 0.983 21.809 1.00 85.12 73 GLU A CA 1
ATOM 570 C C . GLU A 1 73 ? -7.145 0.355 22.000 1.00 85.12 73 GLU A C 1
ATOM 572 O O . GLU A 1 73 ? -6.195 0.722 21.307 1.00 85.12 73 GLU A O 1
ATOM 577 N N . LYS A 1 74 ? -7.032 -0.663 22.863 1.00 89.25 74 LYS A N 1
ATOM 578 C CA . LYS A 1 74 ? -5.770 -1.386 23.097 1.00 89.25 74 LYS A CA 1
ATOM 579 C C . LYS A 1 74 ? -5.248 -2.065 21.827 1.00 89.25 74 LYS A C 1
ATOM 581 O O . LYS A 1 74 ? -4.035 -2.073 21.588 1.00 89.25 74 LYS A O 1
ATOM 586 N N . ALA A 1 75 ? -6.142 -2.614 21.002 1.00 86.81 75 ALA A N 1
ATOM 587 C CA . ALA A 1 75 ? -5.778 -3.242 19.737 1.00 86.81 75 ALA A CA 1
ATOM 588 C C . ALA A 1 75 ? -5.235 -2.205 18.743 1.00 86.81 75 ALA A C 1
ATOM 590 O O . ALA A 1 75 ? -4.193 -2.431 18.121 1.00 86.81 75 ALA A O 1
ATOM 591 N N . TRP A 1 76 ? -5.857 -1.027 18.681 1.00 85.25 76 TRP A N 1
ATOM 592 C CA . TRP A 1 76 ? -5.385 0.094 17.867 1.00 85.25 76 TRP A CA 1
ATOM 593 C C . TRP A 1 76 ? -4.041 0.658 18.345 1.00 85.25 76 TRP A C 1
ATOM 595 O O . TRP A 1 76 ? -3.165 0.933 17.522 1.00 85.25 76 TRP A O 1
ATOM 605 N N . THR A 1 77 ? -3.806 0.754 19.658 1.00 86.56 77 THR A N 1
ATOM 606 C CA . THR A 1 77 ? -2.490 1.137 20.200 1.00 86.56 77 THR A CA 1
ATOM 607 C C . THR A 1 77 ? -1.404 0.138 19.790 1.00 86.56 77 THR A C 1
ATOM 609 O O . THR A 1 77 ? -0.312 0.534 19.367 1.00 86.56 77 THR A O 1
ATOM 612 N N . ARG A 1 78 ? -1.698 -1.169 19.864 1.00 88.12 78 ARG A N 1
ATOM 613 C CA . ARG A 1 78 ? -0.772 -2.225 19.427 1.00 88.12 78 ARG A CA 1
ATOM 614 C C . ARG A 1 78 ? -0.503 -2.143 17.926 1.00 88.12 78 ARG A C 1
ATOM 616 O O . ARG A 1 78 ? 0.655 -2.244 17.520 1.00 88.12 78 ARG A O 1
ATOM 623 N N . ALA A 1 79 ? -1.537 -1.925 17.120 1.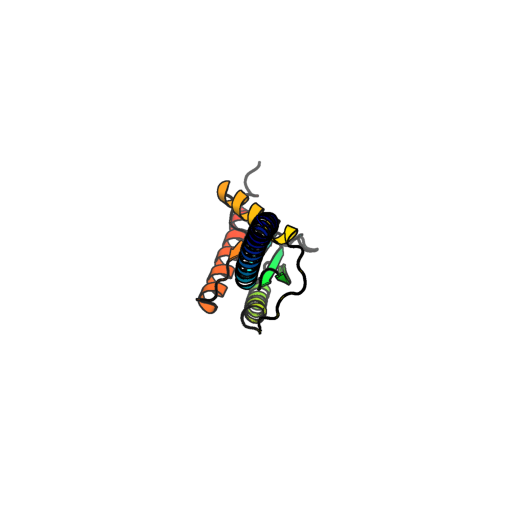00 86.50 79 ALA A N 1
ATOM 624 C CA . ALA A 1 79 ? -1.406 -1.769 15.679 1.00 86.50 79 ALA A CA 1
ATOM 625 C C . ALA A 1 79 ? -0.525 -0.570 15.311 1.00 86.50 79 ALA A C 1
ATOM 627 O O . ALA A 1 79 ? 0.378 -0.715 14.494 1.00 86.50 79 ALA A O 1
ATOM 628 N N . ALA A 1 80 ? -0.686 0.576 15.979 1.00 85.56 80 ALA A N 1
ATOM 629 C CA . ALA A 1 80 ? 0.152 1.755 15.754 1.00 85.56 80 ALA A CA 1
ATOM 630 C C . ALA A 1 80 ? 1.644 1.512 16.056 1.00 85.56 80 ALA A C 1
ATOM 632 O O . ALA A 1 80 ? 2.519 2.131 15.445 1.00 85.56 80 ALA A O 1
ATOM 633 N N . ARG A 1 81 ? 1.969 0.617 17.000 1.00 86.00 81 ARG A N 1
ATOM 634 C CA . ARG A 1 81 ? 3.355 0.179 17.232 1.00 86.00 81 ARG A CA 1
ATOM 635 C C . ARG A 1 81 ? 3.863 -0.702 16.088 1.00 86.00 81 ARG A C 1
ATOM 637 O O . ARG A 1 81 ? 4.947 -0.446 15.582 1.00 86.00 81 ARG A O 1
ATOM 644 N N . ILE A 1 82 ? 3.063 -1.668 15.641 1.00 85.88 82 ILE A N 1
ATOM 645 C CA . ILE A 1 82 ? 3.428 -2.566 14.535 1.00 85.88 82 ILE A CA 1
ATOM 646 C C . ILE A 1 82 ? 3.617 -1.797 13.221 1.00 85.88 82 ILE A C 1
ATOM 648 O O . ILE A 1 82 ? 4.543 -2.084 12.467 1.00 85.88 82 ILE A O 1
ATOM 652 N N . VAL A 1 83 ? 2.760 -0.807 12.951 1.00 85.75 83 VAL A N 1
ATOM 653 C CA . VAL A 1 83 ? 2.919 0.103 11.810 1.00 85.75 83 VAL A CA 1
ATOM 654 C C . VAL A 1 83 ? 4.295 0.761 11.879 1.00 85.75 83 VAL A C 1
ATOM 656 O O . VAL A 1 83 ? 5.070 0.636 10.939 1.00 85.75 83 VAL A O 1
ATOM 659 N N . ARG A 1 84 ? 4.658 1.381 13.008 1.00 84.19 84 ARG A N 1
ATOM 660 C CA . ARG A 1 84 ? 5.990 1.986 13.161 1.00 84.19 84 ARG A CA 1
ATOM 661 C C . ARG A 1 84 ? 7.119 0.991 12.905 1.00 84.19 84 ARG A C 1
ATOM 663 O O . ARG A 1 84 ? 7.974 1.282 12.084 1.00 84.19 84 ARG A O 1
ATOM 670 N N . GLU A 1 85 ? 7.077 -0.196 13.504 1.00 84.38 85 GLU A N 1
ATOM 671 C CA . GLU A 1 85 ? 8.097 -1.237 13.289 1.00 84.38 85 GLU A CA 1
ATOM 672 C C . GLU A 1 85 ? 8.287 -1.577 11.800 1.00 84.38 85 GLU A C 1
ATOM 674 O O . GLU A 1 85 ? 9.413 -1.624 11.307 1.00 84.38 85 GLU A O 1
ATOM 679 N N . VAL A 1 86 ? 7.191 -1.768 11.058 1.00 83.00 86 VAL A N 1
ATOM 680 C CA . VAL A 1 86 ? 7.241 -2.143 9.635 1.00 83.00 86 VAL A CA 1
ATOM 681 C C . VAL A 1 86 ? 7.845 -1.040 8.772 1.00 83.00 86 VAL A C 1
ATOM 683 O O . VAL A 1 86 ? 8.540 -1.340 7.801 1.00 83.00 86 VAL A O 1
ATOM 686 N N . PHE A 1 87 ? 7.593 0.224 9.105 1.00 79.50 87 PHE A N 1
ATOM 687 C CA . PHE A 1 87 ? 7.976 1.364 8.271 1.00 79.50 87 PHE A CA 1
ATOM 688 C C . PHE A 1 87 ? 9.252 2.081 8.715 1.00 79.50 87 PHE A C 1
ATOM 690 O O . PHE A 1 87 ? 9.863 2.763 7.898 1.00 79.50 87 PHE A O 1
ATOM 697 N N . GLU A 1 88 ? 9.685 1.893 9.961 1.00 81.00 88 GLU A N 1
ATOM 698 C CA . GLU A 1 88 ? 10.940 2.430 10.501 1.00 81.00 88 GLU A CA 1
ATOM 699 C C . GLU A 1 88 ? 12.097 1.413 10.446 1.00 81.00 88 GLU A C 1
ATOM 701 O O . GLU A 1 88 ? 13.250 1.819 10.553 1.00 81.00 88 GLU A O 1
ATOM 706 N N . GLY A 1 89 ? 11.828 0.113 10.242 1.00 70.00 89 GLY A N 1
ATOM 707 C CA . GLY A 1 89 ? 12.870 -0.920 10.099 1.00 70.00 89 GLY A CA 1
ATOM 708 C C . GLY A 1 89 ? 13.727 -0.783 8.829 1.00 70.00 89 GLY A C 1
ATOM 709 O O . GLY A 1 89 ? 13.489 0.102 8.006 1.00 70.00 89 GLY A O 1
ATOM 710 N N . GLU A 1 90 ? 14.692 -1.674 8.604 1.00 62.88 90 GLU A N 1
ATOM 711 C CA . GLU A 1 90 ? 15.506 -1.657 7.377 1.00 62.88 90 GLU A CA 1
ATOM 712 C C . GLU A 1 90 ? 14.687 -1.996 6.113 1.00 62.88 90 GLU A C 1
ATOM 714 O O . GLU A 1 90 ? 13.722 -2.763 6.136 1.00 62.88 90 GLU A O 1
ATOM 719 N N . ASN A 1 91 ? 15.035 -1.350 4.994 1.00 58.94 91 ASN A N 1
ATOM 720 C CA . ASN A 1 91 ? 14.379 -1.536 3.697 1.00 58.94 91 ASN A CA 1
ATOM 721 C C . ASN A 1 91 ? 14.923 -2.798 3.010 1.00 58.94 91 ASN A C 1
ATOM 723 O O . ASN A 1 91 ? 15.772 -2.703 2.124 1.00 58.94 91 ASN A O 1
ATOM 727 N N . ASP A 1 92 ? 14.397 -3.970 3.347 1.00 58.50 92 ASP A N 1
ATOM 728 C CA . ASP A 1 92 ? 14.669 -5.154 2.532 1.00 58.50 92 ASP A CA 1
ATOM 729 C C . ASP A 1 92 ? 13.936 -5.038 1.199 1.00 58.50 92 ASP A C 1
ATOM 731 O O . ASP A 1 92 ? 12.747 -4.722 1.156 1.00 58.50 92 ASP A O 1
ATOM 735 N N . VAL A 1 93 ? 14.600 -5.300 0.075 1.00 54.88 93 VAL A N 1
ATOM 736 C CA . VAL A 1 93 ? 13.917 -5.345 -1.225 1.00 54.88 93 VAL A CA 1
ATOM 737 C C . VAL A 1 93 ? 12.974 -6.547 -1.217 1.00 54.88 93 VAL A C 1
ATOM 739 O O . VAL A 1 93 ? 13.412 -7.685 -1.089 1.00 54.88 93 VAL A O 1
ATOM 742 N N . ALA A 1 94 ? 11.666 -6.314 -1.351 1.00 52.75 94 ALA A N 1
ATOM 743 C CA . ALA A 1 94 ? 10.718 -7.416 -1.464 1.00 52.75 94 ALA A CA 1
ATOM 744 C C . ALA A 1 94 ? 11.034 -8.261 -2.700 1.00 52.75 94 ALA A C 1
ATOM 746 O O . ALA A 1 94 ? 11.086 -7.735 -3.819 1.00 52.75 94 ALA A O 1
ATOM 747 N N . GLN A 1 95 ? 11.228 -9.562 -2.491 1.00 48.81 95 GLN A N 1
ATOM 748 C CA . GLN A 1 95 ? 11.483 -10.508 -3.574 1.00 48.81 95 GLN A CA 1
ATOM 749 C C . GLN A 1 95 ? 10.205 -10.894 -4.322 1.00 48.81 95 GLN A C 1
ATOM 751 O O . GLN A 1 95 ? 10.283 -11.252 -5.493 1.00 48.81 95 GLN A O 1
ATOM 756 N N . PHE A 1 96 ? 9.029 -10.757 -3.700 1.00 45.56 96 PHE A N 1
ATOM 757 C CA . PHE A 1 96 ? 7.769 -11.094 -4.347 1.00 45.56 96 PHE A CA 1
ATOM 758 C C . PHE A 1 96 ? 6.600 -10.261 -3.823 1.00 45.56 96 PHE A C 1
ATOM 760 O O . PHE A 1 96 ? 6.467 -9.994 -2.630 1.00 45.56 96 PHE A O 1
ATOM 767 N N . THR A 1 97 ? 5.740 -9.852 -4.743 1.00 49.91 97 THR A N 1
ATOM 768 C CA . THR A 1 97 ? 4.342 -9.505 -4.480 1.00 49.91 97 THR A CA 1
ATOM 769 C C . THR A 1 97 ? 3.609 -9.702 -5.791 1.00 49.91 97 THR A C 1
ATOM 771 O O . THR A 1 97 ? 4.143 -9.345 -6.846 1.00 49.91 97 THR A O 1
ATOM 774 N N . ALA A 1 98 ? 2.412 -10.285 -5.742 1.00 53.00 98 ALA A N 1
ATOM 775 C CA . ALA A 1 98 ? 1.508 -10.303 -6.878 1.00 53.00 98 ALA A CA 1
ATOM 776 C C . ALA A 1 98 ? 1.132 -8.847 -7.180 1.00 53.00 98 ALA A C 1
ATOM 778 O O . ALA A 1 98 ? 0.229 -8.274 -6.582 1.00 53.00 98 ALA A O 1
ATOM 779 N N . LYS A 1 99 ? 1.919 -8.210 -8.054 1.00 54.66 99 LYS A N 1
ATOM 780 C CA . LYS A 1 99 ? 1.762 -6.825 -8.517 1.00 54.66 99 LYS A CA 1
ATOM 781 C C . LYS A 1 99 ? 0.305 -6.502 -8.871 1.00 54.66 99 LYS A C 1
ATOM 783 O O . LYS A 1 99 ? -0.143 -5.391 -8.623 1.00 54.66 99 LYS A O 1
ATOM 788 N N . THR A 1 100 ? -0.401 -7.489 -9.415 1.00 56.72 100 THR A N 1
ATOM 789 C CA . THR A 1 100 ? -1.830 -7.455 -9.719 1.00 56.72 100 THR A CA 1
ATOM 790 C C . THR A 1 100 ? -2.671 -7.053 -8.516 1.00 56.72 100 THR A C 1
ATOM 792 O O . THR A 1 100 ? -3.377 -6.065 -8.618 1.00 56.72 100 THR A O 1
ATOM 795 N N . GLU A 1 101 ? -2.520 -7.688 -7.354 1.00 57.38 101 GLU A N 1
ATOM 796 C CA . GLU A 1 101 ? -3.388 -7.425 -6.196 1.00 57.38 101 GLU A CA 1
ATOM 797 C C . GLU A 1 101 ? -3.210 -6.001 -5.643 1.00 57.38 101 GLU A C 1
ATOM 799 O O . GLU A 1 101 ? -4.181 -5.323 -5.317 1.00 57.38 101 GLU A O 1
ATOM 804 N N . LEU A 1 102 ? -1.972 -5.496 -5.582 1.00 63.91 102 LEU A N 1
ATOM 805 C CA . LEU A 1 102 ? -1.700 -4.134 -5.105 1.00 63.91 102 LEU A CA 1
ATOM 806 C C . LEU A 1 102 ? -2.142 -3.057 -6.096 1.00 63.91 102 LEU A C 1
ATOM 808 O O . LEU A 1 102 ? -2.732 -2.053 -5.686 1.00 63.91 102 LEU A O 1
ATOM 812 N N . ASP A 1 103 ? -1.863 -3.258 -7.386 1.00 64.69 103 ASP A N 1
ATOM 813 C CA . ASP A 1 103 ? -2.325 -2.352 -8.436 1.00 64.69 103 ASP A CA 1
ATOM 814 C C . ASP A 1 103 ? -3.866 -2.360 -8.495 1.00 64.69 103 ASP A C 1
ATOM 816 O O . ASP A 1 103 ? -4.472 -1.294 -8.592 1.00 64.69 103 ASP A O 1
ATOM 820 N N . GLU A 1 104 ? -4.513 -3.518 -8.336 1.00 65.06 104 GLU A N 1
ATOM 821 C CA . GLU A 1 104 ? -5.971 -3.666 -8.250 1.00 65.06 104 GLU A CA 1
ATOM 822 C C . GLU A 1 104 ? -6.550 -2.935 -7.037 1.00 65.06 104 GLU A C 1
ATOM 824 O O . GLU A 1 104 ? -7.486 -2.153 -7.196 1.00 65.06 104 GLU A O 1
ATOM 829 N N . MET A 1 105 ? -5.969 -3.096 -5.843 1.00 69.75 105 MET A N 1
ATOM 830 C CA . MET A 1 105 ? -6.403 -2.374 -4.640 1.00 69.75 105 MET A CA 1
ATOM 831 C C . MET A 1 105 ? -6.256 -0.855 -4.798 1.00 69.75 105 MET A C 1
ATOM 833 O O . MET A 1 105 ? -7.119 -0.095 -4.358 1.00 69.75 105 MET A O 1
ATOM 837 N N . MET A 1 106 ? -5.185 -0.394 -5.448 1.00 70.94 106 MET A N 1
ATOM 838 C CA . MET A 1 106 ? -4.965 1.028 -5.721 1.00 70.94 106 MET A CA 1
ATOM 839 C C . MET A 1 106 ? -5.919 1.588 -6.782 1.00 70.94 106 MET A C 1
ATOM 841 O O . MET A 1 106 ? -6.386 2.724 -6.656 1.00 70.94 106 MET A O 1
ATOM 845 N N . ILE A 1 107 ? -6.198 0.819 -7.836 1.00 70.19 107 ILE A N 1
ATOM 846 C CA . ILE A 1 107 ? -7.169 1.175 -8.875 1.00 70.19 107 ILE A CA 1
ATOM 847 C C . ILE A 1 107 ? -8.573 1.224 -8.269 1.00 70.19 107 ILE A C 1
ATOM 849 O O . ILE A 1 107 ? -9.300 2.190 -8.510 1.00 70.19 107 ILE A O 1
ATOM 853 N N . LEU A 1 108 ? -8.923 0.243 -7.436 1.00 68.25 108 LEU A N 1
ATOM 854 C CA . LEU A 1 108 ? -10.199 0.179 -6.736 1.00 68.25 108 LEU A CA 1
ATOM 855 C C . LEU A 1 108 ? -10.371 1.364 -5.783 1.00 68.25 108 LEU A C 1
ATOM 857 O O . LEU A 1 108 ? -11.396 2.029 -5.846 1.00 68.25 108 LEU A O 1
ATOM 861 N N . ASP A 1 109 ? -9.371 1.696 -4.960 1.00 72.31 109 ASP A N 1
ATOM 862 C CA . ASP A 1 109 ? -9.418 2.879 -4.086 1.00 72.31 109 ASP A CA 1
ATOM 863 C C . ASP A 1 109 ? -9.581 4.178 -4.891 1.00 72.31 109 ASP A C 1
ATOM 865 O O . ASP A 1 109 ? -10.373 5.045 -4.520 1.00 72.31 109 ASP A O 1
ATOM 869 N N . ARG A 1 110 ? -8.895 4.312 -6.035 1.00 73.50 110 ARG A N 1
ATOM 870 C CA . ARG A 1 110 ? -9.059 5.481 -6.913 1.00 73.50 110 ARG A CA 1
ATOM 871 C C . ARG A 1 110 ? -10.472 5.561 -7.496 1.00 73.50 110 ARG A C 1
ATOM 873 O O . ARG A 1 110 ? -11.042 6.651 -7.515 1.00 73.50 110 ARG A O 1
ATOM 880 N N . TRP A 1 111 ? -11.024 4.438 -7.950 1.00 75.69 111 TRP A N 1
ATOM 881 C CA . TRP A 1 111 ? -12.388 4.362 -8.472 1.00 75.69 111 TRP A CA 1
ATOM 882 C C . TRP A 1 111 ? -13.434 4.639 -7.383 1.00 75.69 111 TRP A C 1
ATOM 884 O O . TRP A 1 111 ? -14.361 5.417 -7.592 1.00 75.69 111 TRP A O 1
ATOM 894 N N . LEU A 1 112 ? -13.261 4.079 -6.187 1.00 72.31 112 LEU A N 1
ATOM 895 C CA . LEU A 1 112 ? -14.128 4.326 -5.035 1.00 72.31 112 LEU A CA 1
ATOM 896 C C . LEU A 1 112 ? -14.171 5.819 -4.691 1.00 72.31 112 LEU A C 1
ATOM 898 O O . LEU A 1 112 ? -15.251 6.394 -4.559 1.00 72.31 112 LEU A O 1
ATOM 902 N N . ARG A 1 113 ? -13.013 6.486 -4.658 1.00 72.75 113 ARG A N 1
ATOM 903 C CA . ARG A 1 113 ? -12.940 7.936 -4.418 1.00 72.75 113 ARG A CA 1
ATOM 904 C C . ARG A 1 113 ? -13.624 8.756 -5.502 1.00 72.75 113 ARG A C 1
ATOM 906 O O . ARG A 1 113 ? -14.301 9.726 -5.175 1.00 72.75 113 ARG A O 1
ATOM 913 N N . SER A 1 114 ? -13.462 8.391 -6.778 1.00 72.69 114 SER A N 1
ATOM 914 C CA . SER A 1 114 ? -14.142 9.103 -7.870 1.00 72.69 114 SER A CA 1
ATOM 915 C C . SER A 1 114 ? -15.665 8.963 -7.817 1.00 72.69 114 SER A C 1
ATOM 917 O O . SER A 1 114 ? -16.357 9.773 -8.419 1.00 72.69 114 SER A O 1
ATOM 919 N N . ASN A 1 115 ? -16.175 7.975 -7.075 1.00 76.81 115 ASN A N 1
ATOM 920 C CA . ASN A 1 115 ? -17.601 7.724 -6.867 1.00 76.81 115 ASN A CA 1
ATOM 921 C C . ASN A 1 115 ? -18.077 8.106 -5.449 1.00 76.81 115 ASN A C 1
ATOM 923 O O . ASN A 1 115 ? -19.130 7.657 -5.008 1.00 76.81 115 ASN A O 1
ATOM 927 N N . GLY A 1 116 ? -17.314 8.934 -4.724 1.00 70.94 116 GLY A N 1
ATOM 928 C CA . GLY A 1 116 ? -17.726 9.496 -3.432 1.00 70.94 116 GLY A CA 1
ATOM 929 C C . GLY A 1 116 ? -17.560 8.571 -2.223 1.00 70.94 116 GLY A C 1
ATOM 930 O O . GLY A 1 116 ? -17.968 8.938 -1.123 1.00 70.94 116 GLY A O 1
ATOM 931 N N . ALA A 1 117 ? -16.943 7.398 -2.385 1.00 71.00 117 ALA A N 1
ATOM 932 C CA . ALA A 1 117 ? -16.659 6.508 -1.265 1.00 71.00 117 ALA A CA 1
ATOM 933 C C . ALA A 1 117 ? -15.434 6.964 -0.452 1.00 71.00 117 ALA A C 1
ATOM 935 O O . ALA A 1 117 ? -14.543 7.677 -0.927 1.00 71.00 117 ALA A O 1
ATOM 936 N N . SER A 1 118 ? -15.398 6.523 0.807 1.00 65.19 118 SER A N 1
ATOM 937 C CA . SER A 1 118 ? -14.323 6.855 1.741 1.00 65.19 118 SER A CA 1
ATOM 938 C C . SER A 1 118 ? -13.004 6.174 1.344 1.00 65.19 118 SER A C 1
ATOM 940 O O . SER A 1 118 ? -13.013 5.030 0.890 1.00 65.19 118 SER A O 1
ATOM 942 N N . PRO A 1 119 ? -11.854 6.849 1.526 1.00 65.62 119 PRO A N 1
ATOM 943 C CA . PRO A 1 119 ? -10.549 6.301 1.173 1.00 65.62 119 PRO A CA 1
ATOM 944 C C . PRO A 1 119 ? -10.200 5.085 2.040 1.00 65.62 119 PRO A C 1
ATOM 946 O O . PRO A 1 119 ? -10.247 5.171 3.266 1.00 65.62 119 PRO A O 1
ATOM 949 N N . CYS A 1 120 ? -9.777 3.990 1.410 1.00 68.50 120 CYS A N 1
ATOM 950 C CA . CYS A 1 120 ? -9.337 2.766 2.091 1.00 68.50 120 CYS A CA 1
ATOM 951 C C . CYS A 1 120 ? -7.809 2.589 2.056 1.00 68.50 120 CYS A C 1
ATOM 953 O O . CYS A 1 120 ? -7.256 1.801 2.822 1.00 68.50 120 CYS A O 1
ATOM 955 N N . VAL A 1 121 ? -7.104 3.365 1.221 1.00 71.56 121 VAL A N 1
ATOM 956 C CA . VAL A 1 121 ? -5.635 3.358 1.109 1.00 71.56 121 VAL A CA 1
ATOM 957 C C . VAL A 1 121 ? -5.025 4.678 1.595 1.00 71.56 121 VAL A C 1
ATOM 959 O O . VAL A 1 121 ? -5.332 5.766 1.099 1.00 71.56 121 VAL A O 1
ATOM 962 N N . ALA A 1 122 ? -4.086 4.604 2.534 1.00 71.75 122 ALA A N 1
ATOM 963 C CA . ALA A 1 122 ? -3.287 5.736 2.991 1.00 71.75 122 ALA A CA 1
ATOM 964 C C . ALA A 1 122 ? -1.837 5.608 2.495 1.00 71.75 122 ALA A C 1
ATOM 966 O O . ALA A 1 122 ? -1.123 4.687 2.881 1.00 71.75 122 ALA A O 1
ATOM 967 N N . TRP A 1 123 ? -1.389 6.559 1.670 1.00 68.38 123 TRP A N 1
ATOM 968 C CA . TRP A 1 123 ? -0.021 6.619 1.140 1.00 68.38 123 TRP A CA 1
ATOM 969 C C . TRP A 1 123 ? 0.978 7.124 2.174 1.00 68.38 123 TRP A C 1
ATOM 971 O O . TRP A 1 123 ? 0.765 8.185 2.759 1.00 68.38 123 TRP A O 1
ATOM 981 N N . MET A 1 124 ? 2.080 6.398 2.330 1.00 65.50 124 MET A N 1
ATOM 982 C CA . MET A 1 124 ? 3.241 6.732 3.150 1.00 65.50 124 MET A CA 1
ATOM 983 C C . MET A 1 124 ? 4.359 7.255 2.254 1.00 65.50 124 MET A C 1
ATOM 985 O O . MET A 1 124 ? 4.803 6.570 1.341 1.00 65.50 124 MET A O 1
ATOM 989 N N . ASN A 1 125 ? 4.854 8.454 2.507 1.00 60.34 125 ASN A N 1
ATOM 990 C CA . ASN A 1 125 ? 6.002 9.015 1.807 1.00 60.34 125 ASN A CA 1
ATOM 991 C C . ASN A 1 125 ? 7.068 9.465 2.814 1.00 60.34 125 ASN A C 1
ATOM 993 O O . ASN A 1 125 ? 6.748 9.899 3.919 1.00 60.34 125 ASN A O 1
ATOM 997 N N . ASP A 1 126 ? 8.341 9.356 2.421 1.00 50.84 126 ASP A N 1
ATOM 998 C CA . ASP A 1 126 ? 9.518 9.372 3.313 1.00 50.84 126 ASP A CA 1
ATOM 999 C C . ASP A 1 126 ? 9.727 10.659 4.140 1.00 50.84 126 ASP A C 1
ATOM 1001 O O . ASP A 1 126 ? 10.629 10.718 4.970 1.00 50.84 126 ASP A O 1
ATOM 1005 N N . LYS A 1 127 ? 8.922 11.713 3.956 1.00 45.06 127 LYS A N 1
ATOM 1006 C CA . LYS A 1 127 ? 9.187 13.022 4.573 1.00 45.06 127 LYS A CA 1
ATOM 1007 C C . LYS A 1 127 ? 8.621 13.229 5.986 1.00 45.06 127 LYS A C 1
ATOM 1009 O O . LYS A 1 127 ? 9.017 14.212 6.603 1.00 45.06 127 LYS A O 1
ATOM 1014 N N . THR A 1 128 ? 7.760 12.367 6.546 1.00 47.06 128 THR A N 1
ATOM 1015 C CA . THR A 1 128 ? 7.094 12.667 7.843 1.00 47.06 128 THR A CA 1
ATOM 1016 C C . THR A 1 128 ? 6.539 11.436 8.607 1.00 47.06 128 THR A C 1
ATOM 1018 O O . THR A 1 128 ? 5.329 11.308 8.790 1.00 47.06 128 THR A O 1
ATOM 1021 N N . SER A 1 129 ? 7.382 10.535 9.143 1.00 52.75 129 SER A N 1
ATOM 1022 C CA . SER A 1 129 ? 6.905 9.260 9.751 1.00 52.75 129 SER A CA 1
ATOM 1023 C C . SER A 1 129 ? 5.986 9.403 10.991 1.00 52.75 129 SER A C 1
ATOM 1025 O O . SER A 1 129 ? 5.011 8.656 11.140 1.00 52.75 129 SER A O 1
ATOM 1027 N N . ARG A 1 130 ? 6.224 10.389 11.878 1.00 55.03 130 ARG A N 1
ATOM 1028 C CA . ARG A 1 130 ? 5.472 10.529 13.151 1.00 55.03 130 ARG A CA 1
ATOM 1029 C C . ARG A 1 130 ? 4.086 11.160 13.003 1.00 55.03 130 ARG A C 1
ATOM 1031 O O . ARG A 1 130 ? 3.108 10.618 13.515 1.00 55.03 130 ARG A O 1
ATOM 1038 N N . GLN A 1 131 ? 3.981 12.288 12.298 1.00 55.59 131 GLN A N 1
ATOM 1039 C CA . GLN A 1 131 ? 2.684 12.931 12.033 1.00 55.59 131 GLN A CA 1
ATOM 1040 C C . GLN A 1 131 ? 1.786 12.046 11.166 1.00 55.59 131 GLN A C 1
ATOM 1042 O O . GLN A 1 131 ? 0.562 12.070 11.307 1.00 55.59 131 GLN A O 1
ATOM 1047 N N . TRP A 1 132 ? 2.388 11.233 10.297 1.00 60.41 132 TRP A N 1
ATOM 1048 C CA . TRP A 1 132 ? 1.646 10.351 9.419 1.00 60.41 132 TRP A CA 1
ATOM 1049 C C . TRP A 1 132 ? 0.960 9.215 10.169 1.00 60.41 132 TRP A C 1
ATOM 1051 O O . TRP A 1 132 ? -0.228 9.012 9.963 1.00 60.41 132 TRP A O 1
ATOM 1061 N N . SER A 1 133 ? 1.653 8.531 11.085 1.00 55.25 133 SER A N 1
ATOM 1062 C CA . SER A 1 133 ? 1.062 7.417 11.847 1.00 55.25 133 SER A CA 1
ATOM 1063 C C . SER A 1 133 ? -0.203 7.859 12.592 1.00 55.25 133 SER A C 1
ATOM 1065 O O . SER A 1 133 ? -1.222 7.169 12.573 1.00 55.25 133 SER A O 1
ATOM 1067 N N . SER A 1 134 ? -0.170 9.065 13.168 1.00 59.62 134 SER A N 1
ATOM 1068 C CA . SER A 1 134 ? -1.333 9.698 13.799 1.00 59.62 134 SER A CA 1
ATOM 1069 C C . SER A 1 134 ? -2.439 10.029 12.783 1.00 59.62 134 SER A C 1
ATOM 1071 O O . SER A 1 134 ? -3.601 9.677 12.983 1.00 59.62 134 SER A O 1
ATOM 1073 N N . ASN A 1 135 ? -2.088 10.630 11.641 1.00 59.16 135 ASN A N 1
ATOM 1074 C CA . ASN A 1 135 ? -3.051 10.986 10.594 1.00 59.16 135 ASN A CA 1
ATOM 1075 C C . ASN A 1 135 ? -3.687 9.781 9.894 1.00 59.16 135 ASN A C 1
ATOM 1077 O O . ASN A 1 135 ? -4.875 9.834 9.585 1.00 59.16 135 ASN A O 1
ATOM 1081 N N . ALA A 1 136 ? -2.928 8.717 9.646 1.00 56.66 136 ALA A N 1
ATOM 1082 C CA . ALA A 1 136 ? -3.420 7.477 9.070 1.00 56.66 136 ALA A CA 1
ATOM 1083 C C . ALA A 1 136 ? -4.375 6.800 10.046 1.00 56.66 136 ALA A C 1
ATOM 1085 O O . ALA A 1 136 ? -5.518 6.559 9.689 1.00 56.66 136 ALA A O 1
ATOM 1086 N N . THR A 1 137 ? -3.973 6.622 11.308 1.00 62.22 137 THR A N 1
ATOM 1087 C CA . THR A 1 137 ? -4.846 6.036 12.337 1.00 62.22 137 THR A CA 1
ATOM 1088 C C . THR A 1 137 ? -6.140 6.840 12.498 1.00 62.22 137 THR A C 1
ATOM 1090 O O . THR A 1 137 ? -7.219 6.260 12.546 1.00 62.22 137 THR A O 1
ATOM 1093 N N . ARG A 1 138 ? -6.062 8.179 12.490 1.00 62.88 138 ARG A N 1
ATOM 1094 C CA . ARG A 1 138 ? -7.236 9.062 12.554 1.00 62.88 138 ARG A CA 1
ATOM 1095 C C . ARG A 1 138 ? -8.136 8.949 11.321 1.00 62.88 138 ARG A C 1
ATOM 1097 O O . ARG A 1 138 ? -9.341 8.801 11.469 1.00 62.88 138 ARG A O 1
ATOM 1104 N N . LYS A 1 139 ? -7.579 9.011 10.106 1.00 62.78 139 LYS A N 1
ATOM 1105 C CA . LYS A 1 139 ? -8.365 8.878 8.866 1.00 62.78 139 LYS A CA 1
ATOM 1106 C C . LYS A 1 139 ? -9.030 7.505 8.763 1.00 62.78 139 LYS A C 1
ATOM 1108 O O . LYS A 1 139 ? -10.180 7.432 8.347 1.00 62.78 139 LYS A O 1
ATOM 1113 N N . LEU A 1 140 ? -8.329 6.457 9.189 1.00 61.59 140 LEU A N 1
ATOM 1114 C CA . LEU A 1 140 ? -8.835 5.088 9.203 1.00 61.59 140 LEU A CA 1
ATOM 1115 C C . LEU A 1 140 ? -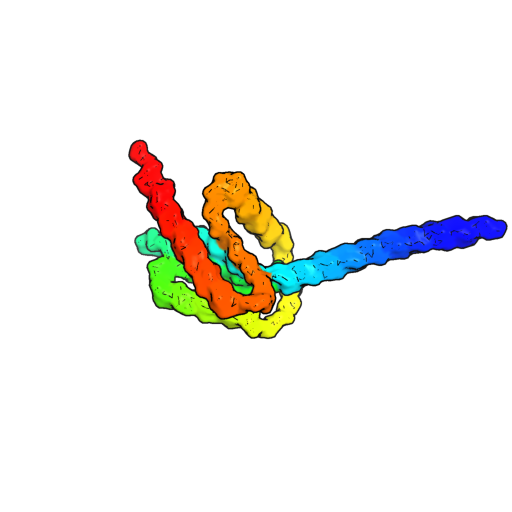9.949 4.908 10.242 1.00 61.59 140 LEU A C 1
ATOM 1117 O O . LEU A 1 140 ? -11.012 4.397 9.900 1.00 61.59 140 LEU A O 1
ATOM 1121 N N . ARG A 1 141 ? -9.767 5.420 11.466 1.00 63.22 141 ARG A N 1
ATOM 1122 C CA . ARG A 1 141 ? -10.815 5.434 12.500 1.00 63.22 141 ARG A CA 1
ATOM 1123 C C . ARG A 1 141 ? -12.076 6.151 12.015 1.00 63.22 141 ARG A C 1
ATOM 1125 O O . ARG A 1 141 ? -13.161 5.589 12.092 1.00 63.22 141 ARG A O 1
ATOM 1132 N N . ASN A 1 142 ? -11.922 7.331 11.417 1.00 60.16 142 ASN A N 1
ATOM 1133 C CA . ASN A 1 142 ? -13.055 8.089 10.889 1.00 60.16 142 ASN A CA 1
ATOM 1134 C C . ASN A 1 142 ? -13.758 7.343 9.740 1.00 60.16 142 ASN A C 1
ATOM 1136 O O . ASN A 1 142 ? -14.981 7.334 9.684 1.00 60.16 142 ASN A O 1
ATOM 1140 N N . SER A 1 143 ? -13.019 6.680 8.841 1.00 54.00 143 SER A N 1
ATOM 1141 C CA . SER A 1 143 ? -13.629 5.908 7.742 1.00 54.00 143 SER A CA 1
ATOM 1142 C C . SER A 1 143 ? -14.477 4.722 8.225 1.00 54.00 143 SER A C 1
ATOM 1144 O O . SER A 1 143 ? -15.473 4.387 7.589 1.00 54.00 143 SER A O 1
ATOM 1146 N N . LEU A 1 144 ? -14.132 4.134 9.377 1.00 55.00 144 LEU A N 1
ATOM 1147 C CA . LEU A 1 144 ? -14.908 3.066 10.017 1.00 55.00 144 LEU A CA 1
ATOM 1148 C C . LEU A 1 144 ? -16.181 3.599 10.692 1.00 55.00 144 LEU A C 1
ATOM 1150 O O . LEU A 1 144 ? -17.212 2.930 10.682 1.00 55.00 144 LEU A O 1
ATOM 1154 N N . GLU A 1 145 ? -16.136 4.816 11.238 1.00 55.19 145 GLU A N 1
ATOM 1155 C CA . GLU A 1 145 ? -17.299 5.479 11.842 1.00 55.19 145 GLU A CA 1
ATOM 1156 C C . GLU A 1 145 ? -18.354 5.870 10.787 1.00 55.19 145 GLU A C 1
ATOM 1158 O O . GLU A 1 145 ? -19.548 5.700 11.032 1.00 55.19 145 GLU A O 1
ATOM 1163 N N . TYR A 1 146 ? -17.941 6.273 9.578 1.00 49.69 146 TYR A N 1
ATOM 1164 C CA . TYR A 1 146 ? -18.863 6.528 8.456 1.00 49.69 146 TYR A CA 1
ATOM 1165 C C . TYR A 1 146 ? -19.578 5.257 7.952 1.00 49.69 146 TYR A C 1
ATOM 1167 O O . TYR A 1 146 ? -20.730 5.327 7.526 1.00 49.69 146 TYR A O 1
ATOM 1175 N N . GLY A 1 147 ? -18.953 4.077 8.054 1.00 44.34 147 GLY A N 1
ATOM 1176 C CA . GLY A 1 147 ? -19.594 2.797 7.712 1.00 44.34 147 GLY A CA 1
ATOM 1177 C C . GLY A 1 147 ? -20.760 2.417 8.639 1.00 44.34 147 GLY A C 1
ATOM 1178 O O . GLY A 1 147 ? -21.695 1.737 8.213 1.00 44.34 147 GLY A O 1
ATOM 1179 N N . ARG A 1 148 ? -20.755 2.908 9.888 1.00 48.81 148 ARG A N 1
ATOM 1180 C CA . ARG A 1 148 ? -21.875 2.745 10.833 1.00 48.81 148 ARG A CA 1
ATOM 1181 C C . ARG A 1 148 ? -23.067 3.650 10.525 1.00 48.81 148 ARG A C 1
ATOM 1183 O O . ARG A 1 148 ? -24.176 3.306 10.906 1.00 48.81 148 ARG A O 1
ATOM 1190 N N . GLN A 1 149 ? -22.858 4.784 9.855 1.00 43.81 149 GLN A N 1
ATOM 1191 C CA . GLN A 1 149 ? -23.951 5.699 9.503 1.00 43.81 149 GLN A CA 1
ATOM 1192 C C . GLN A 1 149 ? -24.697 5.243 8.242 1.00 43.81 149 GLN A C 1
ATOM 1194 O O . GLN A 1 149 ? -25.913 5.360 8.181 1.00 43.81 149 GLN A O 1
ATOM 1199 N N . ASN A 1 150 ? -24.004 4.624 7.282 1.00 43.06 150 ASN A N 1
ATOM 1200 C CA . ASN A 1 150 ? -24.620 4.165 6.028 1.00 43.06 150 ASN A CA 1
ATOM 1201 C C . ASN A 1 150 ? -25.334 2.803 6.114 1.00 43.06 150 ASN A C 1
ATOM 1203 O O . ASN A 1 150 ? -25.915 2.363 5.128 1.00 43.06 150 ASN A O 1
ATOM 1207 N N . THR A 1 151 ? -25.293 2.123 7.261 1.00 46.47 151 THR A N 1
ATOM 1208 C CA . THR A 1 151 ? -26.045 0.876 7.507 1.00 46.47 151 THR A CA 1
ATOM 1209 C C . THR A 1 151 ? -27.312 1.103 8.342 1.00 46.47 151 THR A C 1
ATOM 1211 O O . THR A 1 151 ? -28.015 0.145 8.648 1.00 46.47 151 THR A O 1
ATOM 1214 N N . GLY A 1 152 ? -27.606 2.361 8.700 1.00 43.31 152 GLY A N 1
ATOM 1215 C CA . GLY A 1 152 ? -28.704 2.740 9.592 1.00 43.31 152 GLY A CA 1
ATOM 1216 C C . GLY A 1 152 ? -29.985 3.254 8.930 1.00 43.31 152 GLY A C 1
ATOM 1217 O O . GLY A 1 152 ? -30.967 3.389 9.644 1.00 43.31 152 GLY A O 1
ATOM 1218 N N . ASP A 1 153 ? -30.017 3.495 7.615 1.00 44.06 153 ASP A N 1
ATOM 1219 C CA . ASP A 1 153 ? -31.222 3.981 6.924 1.00 44.06 153 ASP A CA 1
ATOM 1220 C C . ASP A 1 153 ? -31.557 3.096 5.720 1.00 44.06 153 ASP A C 1
ATOM 1222 O O . ASP A 1 153 ? -30.997 3.210 4.631 1.00 44.06 153 ASP A O 1
ATOM 1226 N N . GLY A 1 154 ? -32.487 2.182 5.959 1.00 40.03 154 GLY A N 1
ATOM 1227 C CA . GLY A 1 154 ? -33.084 1.289 4.974 1.00 40.03 154 GLY A CA 1
ATOM 1228 C C . GLY A 1 154 ? -34.238 0.521 5.607 1.00 40.03 154 GLY A C 1
ATOM 1229 O O . GLY A 1 154 ? -34.247 -0.707 5.574 1.00 40.03 154 GLY A O 1
ATOM 1230 N N . SER A 1 155 ? -35.130 1.255 6.284 1.00 38.69 155 SER A N 1
ATOM 1231 C CA . SER A 1 155 ? -36.489 0.791 6.597 1.00 38.69 155 SER A CA 1
ATOM 1232 C C . SER A 1 155 ? -37.378 0.913 5.366 1.00 38.69 155 SER A C 1
ATOM 1234 O O . SER A 1 155 ? -37.175 1.887 4.606 1.00 38.69 155 SER A O 1
#

Foldseek 3Di:
DCPVVVVVVVVVVVVVVVVVVVVVVVVVQVVLQFFWKKFKDWDQADPVRFTWIWIFTAHSNAGPDIDIATPDPVSLVVVLVVSCCVVVDDRDRDPDDPSVVSVVSVVVQVVCVVVPAQHRMDTDGDPDSPVRSVVVSV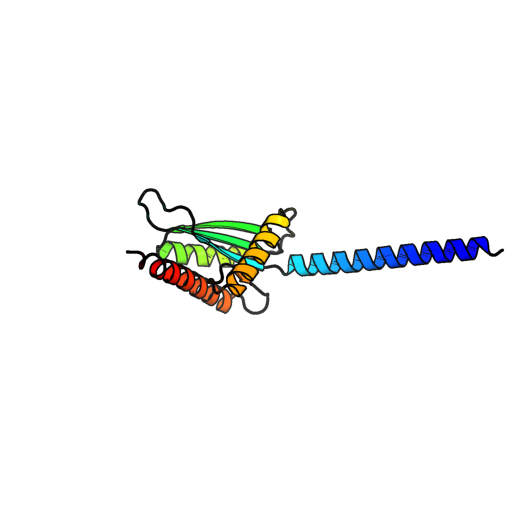SNVVNVVVVVVVVPDDD

pLDDT: mean 71.62, std 13.92, range [38.69, 90.75]

Sequence (155 aa):
MNWKFDEAAQVKLQLEAIEAVAARLRRLERMRRQNNAVIAQSALPDADGAPQTSLFLVRGGAVRRHLTIPNEEKAWTRAARIVREVFEGENDVAQFTAKTELDEMMILDRWLRSNGASPCVAWMNDKTSRQWSSNATRKLRNSLEYGRQNTGDGS